Protein AF-A0A382MN55-F1 (afdb_monomer_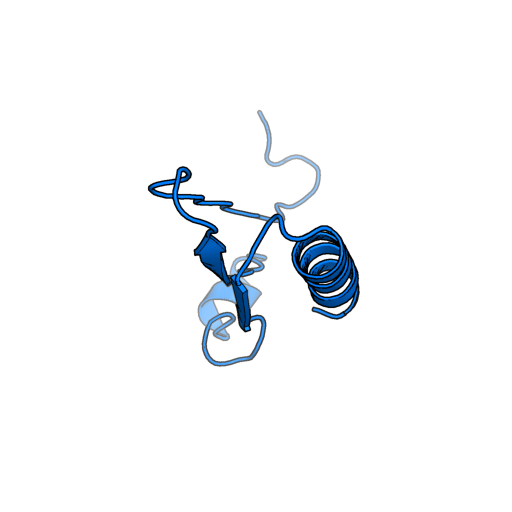lite)

Sequence (67 aa):
KGVVDSLMNDLVSKRGLYDYLVVCDETNNTSARIDRNELYLDVAVEPVKSVEFIYIPVRIQNTGSIA

Secondary structure (DSSP, 8-state):
-HHHHHHHHHHHHTTSEEEEEEE-STTTS-HHHHTTT-EEEEEEEEE-TT-------EEE--TT---

Structure (mmCIF, N/CA/C/O backbone):
data_AF-A0A382MN55-F1
#
_entry.id   AF-A0A382MN55-F1
#
loop_
_atom_site.group_PDB
_atom_site.id
_atom_site.type_symbol
_atom_site.label_atom_id
_atom_site.label_alt_id
_atom_site.label_comp_id
_atom_site.label_asym_id
_atom_site.label_entity_id
_atom_site.label_seq_id
_atom_site.pdbx_PDB_ins_code
_atom_site.Cartn_x
_atom_site.Cartn_y
_atom_site.Cartn_z
_atom_site.occupancy
_atom_site.B_iso_or_equiv
_atom_site.auth_seq_id
_atom_site.auth_comp_id
_atom_site.auth_asym_id
_atom_site.auth_atom_id
_atom_site.pdbx_PDB_model_num
ATOM 1 N N . LYS A 1 1 ? -3.183 6.212 2.661 1.00 74.56 1 LYS A N 1
ATOM 2 C CA . LYS A 1 1 ? -3.135 5.660 1.284 1.00 74.56 1 LYS A CA 1
ATOM 3 C C . LYS A 1 1 ? -2.721 6.695 0.222 1.00 74.56 1 LYS A C 1
ATOM 5 O O . LYS A 1 1 ? -1.627 6.562 -0.303 1.00 74.56 1 LYS A O 1
ATOM 10 N N . GLY A 1 2 ? -3.498 7.760 -0.038 1.00 84.38 2 GLY A N 1
ATOM 11 C CA . GLY A 1 2 ? -3.274 8.660 -1.194 1.00 84.38 2 GLY A CA 1
ATOM 12 C C . GLY A 1 2 ? -1.884 9.309 -1.339 1.00 84.38 2 GLY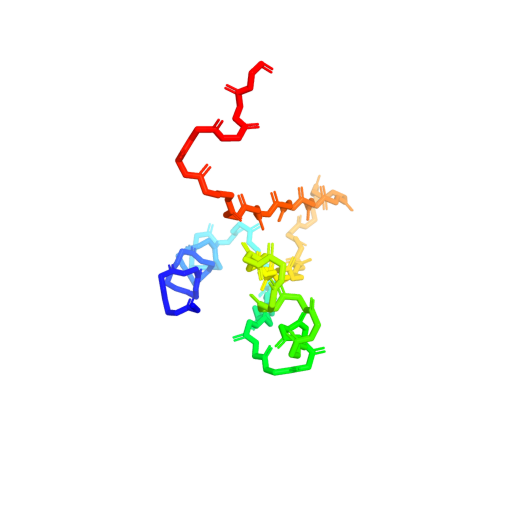 A C 1
ATOM 13 O O . GLY A 1 2 ? -1.393 9.445 -2.453 1.00 84.38 2 GLY A O 1
ATOM 14 N N . VAL A 1 3 ? -1.207 9.651 -0.238 1.00 86.69 3 VAL A N 1
ATOM 15 C CA . VAL A 1 3 ? 0.166 10.201 -0.289 1.00 86.69 3 VAL A CA 1
ATOM 16 C C . VAL A 1 3 ? 1.164 9.186 -0.860 1.00 86.69 3 VAL A C 1
ATOM 18 O O . VAL A 1 3 ? 2.022 9.534 -1.665 1.00 86.69 3 VAL A O 1
ATOM 21 N N . VAL A 1 4 ? 1.027 7.921 -0.465 1.00 85.19 4 VAL A N 1
ATOM 22 C CA . VAL A 1 4 ? 1.918 6.831 -0.884 1.00 85.19 4 VAL A CA 1
ATOM 23 C C . VAL A 1 4 ? 1.637 6.463 -2.336 1.00 85.19 4 VAL A C 1
ATOM 25 O O . VAL A 1 4 ? 2.578 6.299 -3.102 1.00 85.19 4 VAL A O 1
ATOM 28 N N . ASP A 1 5 ? 0.363 6.444 -2.740 1.00 88.06 5 ASP A N 1
ATOM 29 C CA . ASP A 1 5 ? -0.019 6.260 -4.145 1.00 88.06 5 ASP A CA 1
ATOM 30 C C . ASP A 1 5 ? 0.589 7.350 -5.040 1.00 88.06 5 ASP A C 1
ATOM 32 O O . ASP A 1 5 ? 1.098 7.058 -6.117 1.00 88.06 5 ASP A O 1
ATOM 36 N N . SER A 1 6 ? 0.577 8.612 -4.599 1.00 91.19 6 SER A N 1
ATOM 37 C CA . SER A 1 6 ? 1.191 9.705 -5.362 1.00 91.19 6 SER A CA 1
ATOM 38 C C . SER A 1 6 ? 2.703 9.528 -5.510 1.00 91.19 6 SER A C 1
ATOM 40 O O . SER A 1 6 ? 3.243 9.804 -6.579 1.00 91.19 6 SER A O 1
ATOM 42 N N . LEU A 1 7 ? 3.385 9.079 -4.453 1.00 88.69 7 LEU A N 1
ATOM 43 C CA . LEU A 1 7 ? 4.825 8.829 -4.481 1.00 88.69 7 LEU A CA 1
ATOM 44 C C . LEU A 1 7 ? 5.172 7.664 -5.414 1.00 88.69 7 LEU A C 1
ATOM 46 O O . LEU A 1 7 ? 6.079 7.779 -6.233 1.00 88.69 7 LEU A O 1
ATOM 50 N N . MET A 1 8 ? 4.452 6.548 -5.306 1.00 87.50 8 MET A N 1
ATOM 51 C CA . MET A 1 8 ? 4.709 5.371 -6.135 1.00 87.50 8 MET A CA 1
ATOM 52 C C . MET A 1 8 ? 4.388 5.633 -7.614 1.00 87.50 8 MET A C 1
ATOM 54 O O . MET A 1 8 ? 5.161 5.231 -8.481 1.00 87.50 8 MET A O 1
ATOM 58 N N . ASN A 1 9 ? 3.332 6.399 -7.916 1.00 90.31 9 ASN A N 1
ATOM 59 C CA . ASN A 1 9 ? 3.051 6.857 -9.281 1.00 90.31 9 ASN A CA 1
ATOM 60 C C . ASN A 1 9 ? 4.189 7.702 -9.868 1.00 90.31 9 ASN A C 1
ATOM 62 O O . ASN A 1 9 ? 4.543 7.530 -11.035 1.00 90.31 9 ASN A O 1
ATOM 66 N N . ASP A 1 10 ? 4.791 8.595 -9.078 1.00 91.50 10 ASP A N 1
ATOM 67 C CA . ASP A 1 10 ? 5.954 9.371 -9.525 1.00 91.50 10 ASP A CA 1
ATOM 68 C C . ASP A 1 10 ? 7.144 8.449 -9.854 1.00 91.50 10 ASP A C 1
ATOM 70 O O . ASP A 1 10 ? 7.790 8.620 -10.892 1.00 91.50 10 ASP A O 1
ATOM 74 N N . LEU A 1 11 ? 7.382 7.408 -9.047 1.00 85.31 11 LEU A N 1
ATOM 75 C CA . LEU A 1 11 ? 8.424 6.405 -9.308 1.00 85.31 11 LEU A CA 1
ATOM 76 C C . LEU A 1 11 ? 8.170 5.600 -10.591 1.00 85.31 11 LEU A C 1
ATOM 78 O O . LEU A 1 11 ? 9.109 5.385 -11.360 1.00 85.31 11 LEU A O 1
ATOM 82 N N . VAL A 1 12 ? 6.922 5.209 -10.869 1.00 86.81 12 VAL A N 1
ATOM 83 C CA . VAL A 1 12 ? 6.545 4.573 -12.146 1.00 86.81 12 VAL A CA 1
ATOM 84 C C . VAL A 1 12 ? 6.771 5.536 -13.315 1.00 86.81 12 VAL A C 1
ATOM 86 O O . VAL A 1 12 ? 7.391 5.166 -14.313 1.00 86.81 12 VAL A O 1
ATOM 89 N N . SER A 1 13 ? 6.365 6.806 -13.182 1.00 89.31 13 SER A N 1
ATOM 90 C CA . SER A 1 13 ? 6.530 7.820 -14.239 1.00 89.31 13 SER A CA 1
ATOM 91 C C . SER A 1 13 ? 7.998 8.047 -14.630 1.00 89.31 13 SER A C 1
ATOM 93 O O . SER A 1 13 ? 8.316 8.280 -15.798 1.00 89.31 13 SER A O 1
ATOM 95 N N . LYS A 1 14 ? 8.909 7.900 -13.661 1.00 90.56 14 LYS A N 1
ATOM 96 C CA . LYS A 1 14 ? 10.364 8.018 -13.832 1.00 90.56 14 LYS A CA 1
ATOM 97 C C . LYS A 1 14 ? 11.034 6.715 -14.265 1.00 90.56 14 LYS A C 1
ATOM 99 O O . LYS A 1 14 ? 12.259 6.676 -14.361 1.00 90.56 14 LYS A O 1
ATOM 104 N N . ARG A 1 15 ? 10.254 5.665 -14.555 1.00 85.69 15 ARG A N 1
ATOM 105 C CA . ARG A 1 15 ? 10.735 4.315 -14.897 1.00 85.69 15 ARG A CA 1
ATOM 106 C C . ARG A 1 15 ? 11.587 3.685 -13.789 1.00 85.69 15 ARG A C 1
ATOM 108 O O . ARG A 1 15 ? 12.499 2.917 -14.074 1.00 85.69 15 ARG A O 1
ATOM 115 N N . GLY A 1 16 ? 11.308 4.029 -12.532 1.00 81.81 16 GLY A N 1
ATOM 116 C CA . GLY A 1 16 ? 11.918 3.400 -11.359 1.00 81.81 16 GLY A CA 1
ATOM 117 C C . GLY A 1 16 ? 11.227 2.094 -10.954 1.00 81.81 16 GLY A C 1
ATOM 118 O O . GLY A 1 16 ? 11.870 1.222 -10.377 1.00 81.81 16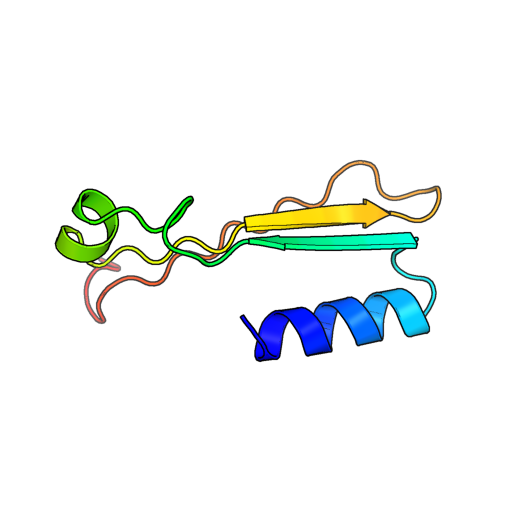 GLY A O 1
ATOM 119 N N . LEU A 1 17 ? 9.943 1.944 -11.291 1.00 85.31 17 LEU A N 1
ATOM 120 C CA . LEU A 1 17 ? 9.114 0.758 -11.056 1.00 85.31 17 LEU A CA 1
ATOM 121 C C . LEU A 1 17 ? 8.294 0.449 -12.319 1.00 85.31 17 LEU A C 1
ATOM 123 O O . LEU A 1 17 ? 7.966 1.368 -13.071 1.00 85.31 17 LEU A O 1
ATOM 127 N N . TYR A 1 18 ? 7.970 -0.825 -12.541 1.00 86.12 18 TYR A N 1
ATOM 128 C CA . TYR A 1 18 ? 6.988 -1.241 -13.546 1.00 86.12 18 TYR A CA 1
ATOM 129 C C . TYR A 1 18 ? 5.563 -1.093 -13.017 1.00 86.12 18 TYR A C 1
ATOM 131 O O . TYR A 1 18 ? 4.729 -0.500 -13.697 1.00 86.12 18 TYR A O 1
ATOM 139 N N . ASP A 1 19 ? 5.315 -1.592 -11.806 1.00 86.25 19 ASP A N 1
ATOM 140 C CA . ASP A 1 19 ? 4.005 -1.561 -11.159 1.00 86.25 19 ASP A CA 1
ATOM 141 C C . ASP A 1 19 ? 4.147 -1.519 -9.629 1.00 86.25 19 ASP A C 1
ATOM 143 O O . ASP A 1 19 ? 5.225 -1.764 -9.072 1.00 86.25 19 ASP A O 1
ATOM 147 N N . TYR A 1 20 ? 3.068 -1.175 -8.933 1.00 87.62 20 TYR A N 1
ATOM 148 C CA . TYR A 1 20 ? 3.004 -1.191 -7.478 1.00 87.62 20 TYR A CA 1
ATOM 149 C C . TYR A 1 20 ? 1.572 -1.409 -6.972 1.00 87.62 20 TYR A C 1
ATOM 151 O O . TYR A 1 20 ? 0.590 -1.032 -7.606 1.00 87.62 20 TYR A O 1
ATOM 159 N N . LEU A 1 21 ? 1.452 -1.945 -5.759 1.00 86.75 21 LEU A N 1
ATOM 160 C CA . LEU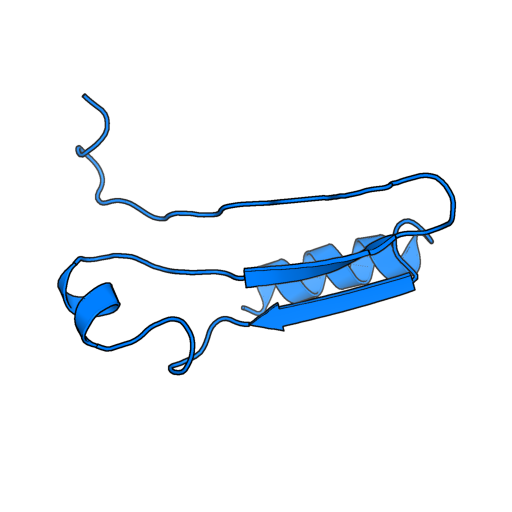 A 1 21 ? 0.185 -2.077 -5.048 1.00 86.75 21 LEU A CA 1
ATOM 161 C C . LEU A 1 21 ? 0.340 -1.557 -3.622 1.00 86.75 21 LEU A C 1
ATOM 163 O O . LEU A 1 21 ? 1.206 -2.012 -2.879 1.00 86.75 21 LEU A O 1
ATOM 167 N N . VAL A 1 22 ? -0.534 -0.631 -3.228 1.00 86.25 22 VAL A N 1
ATOM 168 C CA . VAL A 1 22 ? -0.621 -0.132 -1.850 1.00 86.25 22 VAL A CA 1
ATOM 169 C C . VAL A 1 22 ? -1.878 -0.682 -1.194 1.00 86.25 22 VAL A C 1
ATOM 171 O O . VAL A 1 22 ? -2.992 -0.340 -1.600 1.00 86.25 22 VAL A O 1
ATOM 174 N N . VAL A 1 23 ? -1.697 -1.462 -0.131 1.00 86.06 23 VAL A N 1
ATOM 175 C CA . VAL A 1 23 ? -2.777 -1.948 0.731 1.00 86.06 23 VAL A CA 1
ATOM 176 C C . VAL A 1 23 ? -2.705 -1.211 2.066 1.00 86.06 23 VAL A C 1
ATOM 178 O O . VAL A 1 23 ? -1.678 -1.164 2.744 1.00 86.06 23 VAL A O 1
ATOM 181 N N . CYS A 1 24 ? -3.805 -0.561 2.421 1.00 87.00 24 CYS A N 1
ATOM 182 C CA . CYS A 1 24 ? -3.972 0.197 3.659 1.00 87.00 24 CYS A CA 1
ATOM 183 C C . CYS A 1 24 ? -5.474 0.301 3.922 1.00 87.00 24 CYS A C 1
ATOM 185 O O . CYS A 1 24 ? -6.067 1.375 3.800 1.00 87.00 24 CYS A O 1
ATOM 187 N N . ASP A 1 25 ? -6.086 -0.846 4.172 1.00 86.69 25 ASP A N 1
ATOM 188 C CA . ASP A 1 25 ? -7.521 -1.010 4.374 1.00 86.69 25 ASP A CA 1
ATOM 189 C C . ASP A 1 25 ? -7.782 -1.942 5.567 1.00 86.69 25 ASP A C 1
ATOM 191 O O . ASP A 1 25 ? -6.869 -2.301 6.310 1.00 86.69 25 ASP A O 1
ATOM 195 N N . GLU A 1 26 ? -9.036 -2.323 5.777 1.00 86.75 26 GLU A N 1
ATOM 196 C CA . GLU A 1 26 ? -9.455 -3.176 6.894 1.00 86.75 26 GLU A CA 1
ATOM 197 C C . GLU A 1 26 ? -8.891 -4.607 6.820 1.00 86.75 26 GLU A C 1
ATOM 199 O O . GLU A 1 26 ? -8.870 -5.312 7.831 1.00 86.75 26 GLU A O 1
ATOM 204 N N . THR A 1 27 ? -8.396 -5.048 5.656 1.00 85.94 27 THR A N 1
ATOM 205 C CA . THR A 1 27 ? -7.800 -6.382 5.497 1.00 85.94 27 THR A CA 1
ATOM 206 C C . THR A 1 27 ? -6.436 -6.472 6.178 1.00 85.94 27 THR A C 1
ATOM 208 O O . THR A 1 27 ? -6.117 -7.498 6.785 1.00 85.94 27 THR A O 1
ATOM 211 N N . ASN A 1 28 ? -5.645 -5.392 6.148 1.00 85.69 28 ASN A N 1
ATOM 212 C CA . ASN A 1 28 ? -4.346 -5.335 6.816 1.00 85.69 28 ASN A CA 1
ATOM 213 C C . ASN A 1 28 ? -4.355 -4.498 8.103 1.00 85.69 28 ASN A C 1
ATOM 215 O O . ASN A 1 28 ? -3.559 -4.770 9.005 1.00 85.69 28 ASN A O 1
ATOM 219 N N . ASN A 1 29 ? -5.313 -3.590 8.270 1.00 87.62 29 ASN A N 1
ATOM 220 C CA . ASN A 1 29 ? -5.568 -2.846 9.503 1.00 87.62 29 ASN A CA 1
ATOM 221 C C . ASN A 1 29 ? -6.794 -3.413 10.224 1.00 87.62 29 ASN A C 1
ATOM 223 O O . ASN A 1 29 ? -7.850 -2.791 10.294 1.00 87.62 29 ASN A O 1
ATOM 227 N N . THR A 1 30 ? -6.643 -4.625 10.757 1.00 89.62 30 THR A N 1
ATOM 228 C CA . THR A 1 30 ? -7.693 -5.283 11.542 1.00 89.62 30 THR A CA 1
ATOM 229 C C . THR A 1 30 ? -7.993 -4.513 12.831 1.00 89.62 30 THR A C 1
ATOM 231 O O . THR A 1 30 ? -7.132 -3.800 13.353 1.00 89.62 30 THR A O 1
ATOM 234 N N . SER A 1 31 ? -9.182 -4.714 13.407 1.00 88.31 31 SER A N 1
ATOM 235 C CA . SER A 1 31 ? -9.579 -4.094 14.683 1.00 88.31 31 SER A CA 1
ATOM 236 C C . SER A 1 31 ? -8.536 -4.298 15.785 1.00 88.31 31 SER A C 1
ATOM 238 O O . SER A 1 31 ? -8.108 -3.339 16.411 1.00 88.31 31 SER A O 1
ATOM 240 N N . ALA A 1 32 ? -8.000 -5.514 15.920 1.00 88.62 32 ALA A N 1
ATOM 241 C CA . ALA A 1 32 ? -6.959 -5.817 16.901 1.00 88.62 32 ALA A CA 1
ATOM 242 C C . ALA A 1 32 ? -5.649 -5.021 16.706 1.00 88.62 32 ALA A C 1
ATOM 244 O O . ALA A 1 32 ? -4.901 -4.850 17.665 1.00 88.62 32 ALA A O 1
ATOM 245 N N . ARG A 1 33 ? -5.322 -4.577 15.483 1.00 83.31 33 ARG A N 1
ATOM 246 C CA . ARG A 1 33 ? -4.161 -3.706 15.205 1.00 83.31 33 ARG A CA 1
ATOM 247 C C . ARG A 1 33 ? -4.470 -2.251 15.540 1.00 83.31 33 ARG A C 1
ATOM 249 O O . ARG A 1 33 ? -3.644 -1.591 16.165 1.00 83.31 33 ARG A O 1
ATOM 256 N N . ILE A 1 34 ? -5.672 -1.794 15.195 1.00 83.25 34 ILE A N 1
ATOM 257 C CA . ILE A 1 34 ? -6.161 -0.453 15.537 1.00 83.25 34 ILE A CA 1
ATOM 258 C C . ILE A 1 34 ? -6.206 -0.280 17.059 1.00 83.25 34 ILE A C 1
ATOM 260 O O . ILE A 1 34 ? -5.693 0.711 17.569 1.00 83.25 34 ILE A O 1
ATOM 264 N N . ASP A 1 35 ? -6.706 -1.280 17.788 1.00 85.38 35 ASP A N 1
ATOM 265 C CA . ASP A 1 35 ? -6.755 -1.285 19.256 1.00 85.38 35 ASP A CA 1
ATOM 266 C C . ASP A 1 35 ? -5.354 -1.197 19.893 1.00 85.38 35 ASP A C 1
ATOM 268 O O . ASP A 1 35 ? -5.189 -0.676 20.996 1.00 85.38 35 ASP A O 1
ATOM 272 N N . ARG A 1 36 ? -4.316 -1.668 19.186 1.00 84.62 36 ARG A N 1
ATOM 273 C CA . ARG A 1 36 ? -2.902 -1.530 19.580 1.00 84.62 36 ARG A CA 1
ATOM 274 C C . ARG A 1 36 ? -2.247 -0.236 19.085 1.00 84.62 36 ARG A C 1
ATOM 276 O O . ARG A 1 36 ? -1.053 -0.050 19.304 1.00 84.62 36 ARG A O 1
ATOM 283 N N . ASN A 1 37 ? -3.003 0.668 18.465 1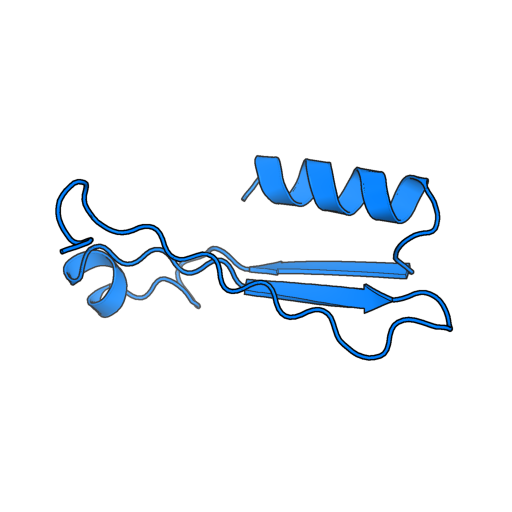.00 79.69 37 ASN A N 1
ATOM 284 C CA . ASN A 1 37 ? -2.514 1.889 17.819 1.00 79.69 37 ASN A CA 1
ATOM 285 C C . ASN A 1 37 ? -1.472 1.627 16.721 1.00 79.69 37 ASN A C 1
ATOM 287 O O . ASN A 1 37 ? -0.538 2.408 16.540 1.00 79.69 37 ASN A O 1
ATOM 291 N N . GLU A 1 38 ? -1.613 0.522 15.990 1.00 76.88 38 GLU A N 1
ATOM 292 C CA . GLU A 1 38 ? -0.727 0.180 14.885 1.00 76.88 38 GLU A CA 1
ATOM 293 C C . GLU A 1 38 ? -1.394 0.507 13.546 1.00 76.88 38 GLU A C 1
ATOM 295 O O . GLU A 1 38 ? -2.505 0.056 13.274 1.00 76.88 38 GLU A O 1
ATOM 300 N N . LEU A 1 39 ? -0.681 1.232 12.680 1.00 81.56 39 LEU A N 1
ATOM 301 C CA . LEU A 1 39 ? -1.059 1.400 11.277 1.00 81.56 39 LEU A CA 1
ATOM 302 C C . LEU A 1 39 ? -0.107 0.594 10.397 1.00 81.56 39 LEU A C 1
ATOM 304 O O . LEU A 1 39 ? 1.108 0.795 10.451 1.00 81.56 39 LEU A O 1
ATOM 308 N N . TYR A 1 40 ? -0.678 -0.294 9.591 1.00 81.25 40 TYR A N 1
ATOM 309 C CA . TYR A 1 40 ? 0.024 -1.113 8.614 1.00 81.25 40 TYR A CA 1
ATOM 310 C C . TYR A 1 40 ? -0.208 -0.534 7.223 1.00 81.25 40 TYR A C 1
ATOM 312 O O . TYR A 1 40 ? -1.342 -0.310 6.790 1.00 81.25 40 TYR A O 1
ATOM 320 N N . LEU A 1 41 ? 0.897 -0.287 6.533 1.00 84.12 41 LEU A N 1
ATOM 321 C CA . LEU A 1 41 ? 0.927 0.156 5.153 1.00 84.12 41 LEU A CA 1
ATOM 322 C C . LEU A 1 41 ? 1.794 -0.831 4.382 1.00 84.12 41 LEU A C 1
ATOM 324 O O . LEU A 1 41 ? 3.020 -0.784 4.482 1.00 84.12 41 LEU A O 1
ATOM 328 N N . ASP A 1 42 ? 1.147 -1.700 3.617 1.00 82.50 42 ASP A N 1
ATOM 329 C CA . ASP A 1 42 ? 1.839 -2.687 2.803 1.00 82.50 42 ASP A CA 1
ATOM 330 C C . ASP A 1 42 ? 1.977 -2.140 1.386 1.00 82.50 42 ASP A C 1
ATOM 332 O O . ASP A 1 42 ? 0.995 -1.744 0.753 1.00 82.50 42 ASP A O 1
ATOM 336 N N . VAL A 1 43 ? 3.213 -2.094 0.895 1.00 84.25 43 VAL A N 1
ATOM 337 C CA . VAL A 1 43 ? 3.531 -1.646 -0.460 1.00 84.25 43 VAL A CA 1
ATOM 338 C C . VAL A 1 43 ? 4.258 -2.778 -1.164 1.00 84.25 43 VAL A C 1
ATOM 340 O O . VAL A 1 43 ? 5.407 -3.078 -0.844 1.00 84.25 43 VAL A O 1
ATOM 343 N N . ALA A 1 44 ? 3.581 -3.415 -2.111 1.00 82.38 44 ALA A N 1
ATOM 344 C CA . ALA A 1 44 ? 4.219 -4.326 -3.044 1.00 82.38 44 ALA A CA 1
ATOM 345 C C . ALA A 1 44 ? 4.720 -3.516 -4.241 1.00 82.38 44 ALA A C 1
ATOM 347 O O . ALA A 1 44 ? 4.008 -2.648 -4.744 1.00 82.38 44 ALA A O 1
ATOM 348 N N . VAL A 1 45 ? 5.942 -3.786 -4.692 1.00 82.88 45 VAL A N 1
ATOM 349 C CA . VAL A 1 45 ? 6.547 -3.091 -5.831 1.00 82.88 45 VAL A CA 1
ATOM 350 C C . VAL A 1 45 ? 7.092 -4.097 -6.832 1.00 82.88 45 VAL A C 1
ATOM 352 O O . VAL A 1 45 ? 7.695 -5.097 -6.445 1.00 82.88 45 VAL A O 1
ATOM 355 N N . GLU A 1 46 ? 6.909 -3.811 -8.116 1.00 82.00 46 GLU A N 1
ATOM 356 C CA . GLU A 1 46 ? 7.533 -4.532 -9.219 1.00 82.00 46 GLU A CA 1
ATOM 357 C C . GLU A 1 46 ? 8.656 -3.661 -9.810 1.00 82.00 46 GLU A C 1
ATOM 359 O O . GLU A 1 46 ? 8.393 -2.656 -10.476 1.00 82.00 46 GLU A O 1
ATOM 364 N N . PRO A 1 47 ? 9.927 -3.982 -9.536 1.00 80.88 47 PRO A N 1
ATOM 365 C CA . PRO A 1 47 ? 11.049 -3.149 -9.941 1.00 80.88 47 PRO A CA 1
ATOM 366 C C . PRO A 1 47 ? 11.448 -3.333 -11.407 1.00 80.88 47 PRO A C 1
ATOM 368 O O . PRO A 1 47 ? 11.331 -4.416 -11.984 1.00 80.88 47 PRO A O 1
ATOM 371 N N . VAL A 1 48 ? 12.040 -2.289 -11.994 1.00 78.62 48 VAL A N 1
ATOM 372 C CA . VAL A 1 48 ? 12.734 -2.428 -13.281 1.00 78.62 48 VAL A CA 1
ATOM 373 C C . VAL A 1 48 ? 14.009 -3.257 -13.109 1.00 78.62 48 VAL A C 1
ATOM 375 O O . VAL A 1 48 ? 14.678 -3.138 -12.082 1.00 78.62 48 VAL A O 1
ATOM 378 N N . LYS A 1 49 ? 14.323 -4.118 -14.097 1.00 69.94 49 LYS A N 1
ATOM 379 C CA . LYS A 1 49 ? 15.468 -5.059 -14.115 1.00 69.94 49 LYS A CA 1
ATOM 380 C C . LYS A 1 49 ? 16.723 -4.417 -13.501 1.00 69.94 49 LYS A C 1
ATOM 382 O O . LYS A 1 49 ? 17.392 -3.681 -14.213 1.00 69.94 49 LYS A O 1
ATOM 387 N N . SER A 1 50 ? 16.966 -4.678 -12.208 1.00 64.94 50 SER A N 1
ATOM 388 C CA . SER A 1 50 ? 18.178 -4.394 -11.409 1.00 64.94 50 SER A CA 1
ATOM 389 C C . SER A 1 50 ? 17.902 -4.260 -9.903 1.00 64.94 50 SER A C 1
ATOM 391 O O . SER A 1 50 ? 18.849 -4.361 -9.131 1.00 64.94 50 SER A O 1
ATOM 393 N N . VAL A 1 51 ? 16.658 -4.043 -9.458 1.00 59.31 51 VAL A N 1
ATOM 394 C CA . VAL A 1 51 ? 16.335 -4.036 -8.016 1.00 59.31 51 VAL A CA 1
ATOM 395 C C . VAL A 1 51 ? 15.660 -5.356 -7.645 1.00 59.31 51 VAL A C 1
ATOM 397 O O . VAL A 1 51 ? 14.656 -5.711 -8.245 1.00 59.31 51 VAL A O 1
ATOM 400 N N . GLU A 1 52 ? 16.226 -6.111 -6.701 1.00 55.75 52 GLU A N 1
ATOM 401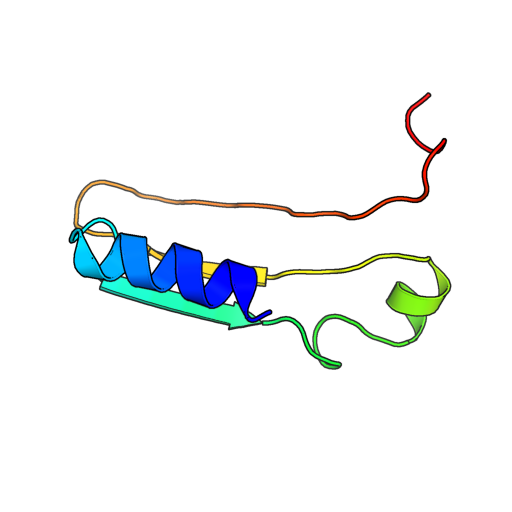 C CA . GLU A 1 52 ? 15.769 -7.481 -6.392 1.00 55.75 52 GLU A CA 1
ATOM 402 C C . GLU A 1 52 ? 14.747 -7.549 -5.244 1.00 55.75 52 GLU A C 1
ATOM 404 O O . GLU A 1 52 ? 13.953 -8.484 -5.200 1.00 55.75 52 GLU A O 1
ATOM 409 N N . PHE A 1 53 ? 14.708 -6.562 -4.338 1.00 46.38 53 PHE A N 1
ATOM 410 C CA . PHE A 1 53 ? 13.666 -6.464 -3.310 1.00 46.38 53 PHE A CA 1
ATOM 411 C C . PHE A 1 53 ? 13.659 -5.074 -2.658 1.00 46.38 53 PHE A C 1
ATOM 413 O O . PHE A 1 53 ? 14.707 -4.591 -2.228 1.00 46.38 53 PHE A O 1
ATOM 420 N N . ILE A 1 54 ? 12.491 -4.437 -2.538 1.00 58.56 54 ILE A N 1
ATOM 421 C CA . ILE A 1 54 ? 12.316 -3.233 -1.711 1.00 58.56 54 ILE A CA 1
ATOM 422 C C . ILE A 1 54 ? 11.259 -3.553 -0.655 1.00 58.56 54 ILE A C 1
ATOM 424 O O . ILE A 1 54 ? 10.088 -3.727 -0.976 1.00 58.56 54 ILE A O 1
ATOM 428 N N . TYR A 1 55 ? 11.680 -3.638 0.606 1.00 54.12 55 TYR A N 1
ATOM 429 C CA . TYR A 1 55 ? 10.793 -3.824 1.753 1.00 54.12 55 TYR A CA 1
ATOM 430 C C . TYR A 1 55 ? 10.762 -2.534 2.573 1.00 54.12 55 TYR A C 1
ATOM 432 O O . TYR A 1 55 ? 11.779 -2.145 3.148 1.00 54.12 55 TYR A O 1
ATOM 440 N N . ILE A 1 56 ? 9.608 -1.860 2.612 1.00 63.28 56 ILE A N 1
ATOM 441 C CA . ILE A 1 56 ? 9.424 -0.602 3.352 1.00 63.28 56 ILE A CA 1
ATOM 442 C C . ILE A 1 56 ? 8.416 -0.835 4.485 1.00 63.28 56 ILE A C 1
ATOM 444 O O . ILE A 1 56 ? 7.218 -0.639 4.287 1.00 63.28 56 ILE A O 1
ATOM 448 N N . PRO A 1 57 ? 8.864 -1.250 5.683 1.00 52.41 57 PRO A N 1
ATOM 449 C CA . PRO A 1 57 ? 7.979 -1.366 6.830 1.00 52.41 57 PRO A CA 1
ATOM 450 C C . PRO A 1 57 ? 7.724 0.027 7.416 1.00 52.41 57 PRO A C 1
ATOM 452 O O . PRO A 1 57 ? 8.583 0.603 8.085 1.00 52.41 57 PRO A O 1
ATOM 455 N N . VAL A 1 58 ? 6.532 0.575 7.182 1.00 61.59 58 VAL A N 1
ATOM 456 C CA . VAL A 1 58 ? 6.091 1.820 7.824 1.00 61.59 58 VAL A CA 1
ATOM 457 C C . VAL A 1 58 ? 5.252 1.466 9.042 1.00 61.59 58 VAL A C 1
ATOM 459 O O . VAL A 1 58 ? 4.198 0.850 8.916 1.00 61.59 58 VAL A O 1
ATOM 462 N N . ARG A 1 59 ? 5.715 1.867 10.229 1.00 58.22 59 ARG A N 1
ATOM 463 C CA . ARG A 1 59 ? 4.969 1.719 11.481 1.00 58.22 59 ARG A CA 1
ATOM 464 C C . ARG A 1 59 ? 4.794 3.084 12.122 1.00 58.22 59 ARG A C 1
ATOM 466 O O . ARG A 1 59 ? 5.773 3.731 12.484 1.00 58.22 59 ARG A O 1
ATOM 473 N N . ILE A 1 60 ? 3.544 3.495 12.288 1.00 65.69 60 ILE A N 1
ATOM 474 C CA . ILE A 1 60 ? 3.214 4.642 13.131 1.00 65.69 60 ILE A CA 1
ATOM 475 C C . ILE A 1 60 ? 3.123 4.128 14.566 1.00 65.69 60 ILE A C 1
ATOM 477 O O . ILE A 1 60 ? 2.424 3.153 14.828 1.00 65.69 60 ILE A O 1
ATOM 481 N N . GLN A 1 61 ? 3.874 4.751 15.469 1.00 62.91 61 GLN A N 1
ATOM 482 C CA . GLN A 1 61 ? 3.800 4.502 16.907 1.00 62.91 61 GLN A CA 1
ATOM 483 C C . GLN A 1 61 ? 3.390 5.789 17.617 1.00 62.91 61 GLN A C 1
ATOM 485 O O . GLN A 1 61 ? 3.632 6.885 17.106 1.00 62.91 61 GLN A O 1
ATOM 490 N N . ASN A 1 62 ? 2.789 5.657 18.801 1.00 65.44 62 ASN A N 1
ATOM 491 C CA . ASN A 1 62 ? 2.493 6.808 19.649 1.00 65.44 62 ASN A CA 1
ATOM 492 C C . ASN A 1 62 ? 3.771 7.611 19.934 1.00 65.44 62 ASN A C 1
ATOM 494 O O . ASN A 1 62 ? 4.839 7.049 20.206 1.00 65.44 62 ASN A O 1
ATOM 498 N N . THR A 1 63 ? 3.647 8.937 19.910 1.00 56.72 63 THR A N 1
ATOM 499 C CA . THR A 1 63 ? 4.677 9.861 20.389 1.00 56.72 63 THR A CA 1
ATOM 500 C C . THR A 1 63 ? 5.051 9.484 21.825 1.00 56.72 63 THR A C 1
ATOM 502 O O . THR A 1 63 ? 4.212 9.539 22.718 1.00 56.72 63 THR A O 1
ATOM 505 N N . GLY A 1 64 ? 6.303 9.063 22.037 1.00 58.81 64 GLY A N 1
ATOM 506 C CA . GLY A 1 64 ? 6.816 8.625 23.344 1.00 58.81 64 GLY A CA 1
ATOM 507 C C . GLY A 1 64 ? 7.111 7.125 23.493 1.00 58.81 64 GLY A C 1
ATOM 508 O O . GLY A 1 64 ? 7.602 6.729 24.542 1.00 58.81 64 GLY A O 1
ATOM 509 N N . SER A 1 65 ? 6.872 6.290 22.471 1.00 52.47 65 SER A N 1
ATOM 510 C CA . SER A 1 65 ? 7.217 4.849 22.502 1.00 52.47 65 SER A CA 1
ATOM 511 C C . SER A 1 65 ? 8.659 4.522 22.070 1.00 52.47 65 SER A C 1
ATOM 513 O O . SER A 1 65 ? 9.047 3.353 22.053 1.00 52.47 65 SER A O 1
ATOM 515 N N . ILE A 1 66 ? 9.449 5.527 21.685 1.00 51.28 66 ILE A N 1
ATOM 516 C CA . ILE A 1 66 ? 10.876 5.368 21.383 1.00 51.28 66 ILE A CA 1
ATOM 517 C C . ILE A 1 66 ? 11.627 5.769 22.655 1.00 51.28 66 ILE A C 1
ATOM 519 O O . ILE A 1 66 ? 11.847 6.957 22.885 1.00 51.28 66 ILE A O 1
ATOM 523 N N . ALA A 1 67 ? 11.925 4.782 23.498 1.00 50.19 67 ALA A N 1
ATOM 524 C CA . ALA A 1 67 ? 12.880 4.894 24.597 1.00 50.19 67 ALA A CA 1
ATOM 525 C C . ALA A 1 67 ? 14.198 4.234 24.182 1.00 50.19 67 ALA A C 1
ATOM 527 O O . ALA A 1 67 ? 14.125 3.183 23.500 1.00 50.19 67 ALA A O 1
#

Radius of gyration: 14.24 Å; chains: 1; bounding box: 28×18×40 Å

InterPro domains:
  IPR020287 Tail sheath protein, C-terminal domain [PF17482] (4-60)

pLDDT: mean 77.61, std 12.91, range [46.38, 91.5]

Organism: NCBI:txid408172

Foldseek 3Di:
DVVVVVVVVVCVVVLQFVDKDWDFDCVQCPPVCVVVVWGFIDMDTHGDPPDDDDDDTDTDDPDPPPD